Protein AF-A0A9I9E7K7-F1 (afdb_monomer_lite)

Organism: Cucumis melo (NCBI:txid3656)

Foldseek 3Di:
DPVLQVQLVVQQVCCCPVVVDHDDSVVSSVVVVVVCCVVVNDPVVVVVCVVVVVVVCVVVVVCVVPDDPDDD

Structure (mmCIF, N/CA/C/O backbone):
data_AF-A0A9I9E7K7-F1
#
_entry.id   AF-A0A9I9E7K7-F1
#
loop_
_atom_site.group_PDB
_atom_site.id
_atom_site.type_symbol
_atom_site.label_atom_id
_atom_site.label_alt_id
_atom_site.label_comp_id
_atom_site.label_asym_id
_atom_site.label_entity_id
_atom_site.label_seq_id
_atom_site.pdbx_PDB_ins_code
_atom_site.Cartn_x
_atom_site.Cartn_y
_atom_site.Cartn_z
_atom_site.occupancy
_atom_site.B_iso_or_equiv
_atom_site.auth_seq_id
_atom_site.auth_comp_id
_atom_site.auth_asym_id
_atom_site.auth_atom_id
_atom_site.pdbx_PDB_model_num
ATOM 1 N N . MET A 1 1 ? 9.437 -1.720 12.208 1.00 47.66 1 MET A N 1
ATOM 2 C CA . MET A 1 1 ? 8.157 -1.995 11.513 1.00 47.66 1 MET A CA 1
ATOM 3 C C . MET A 1 1 ? 7.009 -1.657 12.463 1.00 47.66 1 MET A C 1
ATOM 5 O O . MET A 1 1 ? 6.852 -2.363 13.447 1.00 47.66 1 MET A O 1
ATOM 9 N N . SER A 1 2 ? 6.294 -0.538 12.274 1.00 56.88 2 SER A N 1
ATOM 10 C CA . SER A 1 2 ? 5.236 -0.094 13.221 1.00 56.88 2 SER A CA 1
ATOM 11 C C . SER A 1 2 ? 4.166 0.815 12.588 1.00 56.88 2 SER A C 1
ATOM 13 O O . SER A 1 2 ? 3.003 0.771 12.979 1.00 56.88 2 SER A O 1
ATOM 15 N N . THR A 1 3 ? 4.520 1.561 11.537 1.00 63.03 3 THR A N 1
ATOM 16 C CA . THR A 1 3 ? 3.632 2.463 10.771 1.00 63.03 3 THR A CA 1
ATOM 17 C C . THR A 1 3 ? 2.435 1.766 10.124 1.00 63.03 3 THR A C 1
ATOM 19 O O . THR A 1 3 ? 1.396 2.359 9.863 1.00 63.03 3 THR A O 1
ATOM 22 N N . ASP A 1 4 ? 2.570 0.472 9.884 1.00 68.31 4 ASP A N 1
ATOM 23 C CA . ASP A 1 4 ? 1.616 -0.321 9.125 1.00 68.31 4 ASP A CA 1
ATOM 24 C C . ASP A 1 4 ? 0.333 -0.643 9.916 1.00 68.31 4 ASP A C 1
ATOM 26 O O . ASP A 1 4 ? -0.796 -0.662 9.406 1.00 68.31 4 ASP A O 1
ATOM 30 N N . ARG A 1 5 ? 0.516 -0.833 11.227 1.00 77.44 5 ARG A N 1
ATOM 31 C CA . ARG A 1 5 ? -0.556 -1.115 12.181 1.00 77.44 5 ARG A CA 1
ATOM 32 C C . ARG A 1 5 ? -1.280 0.157 12.613 1.00 77.44 5 ARG A C 1
ATOM 34 O O . ARG A 1 5 ? -2.473 0.085 12.906 1.00 77.44 5 ARG A O 1
ATOM 41 N N . SER A 1 6 ? -0.585 1.297 12.664 1.00 87.19 6 SER A N 1
ATOM 42 C CA . SER A 1 6 ? -1.186 2.575 13.067 1.00 87.19 6 SER A CA 1
ATOM 43 C C . SER A 1 6 ? -2.192 3.072 12.031 1.00 87.19 6 SER A C 1
ATOM 45 O O . SER A 1 6 ? -3.323 3.367 12.402 1.00 87.19 6 SER A O 1
ATOM 47 N N . ILE A 1 7 ? -1.855 3.033 10.738 1.00 90.31 7 ILE A N 1
ATOM 48 C CA . ILE A 1 7 ? -2.751 3.498 9.663 1.00 90.31 7 ILE A CA 1
ATOM 49 C C . ILE A 1 7 ? -4.043 2.672 9.619 1.00 90.31 7 ILE A C 1
ATOM 51 O O . ILE A 1 7 ? -5.141 3.215 9.530 1.00 90.31 7 ILE A O 1
ATOM 55 N N . SER A 1 8 ? -3.934 1.346 9.733 1.00 93.25 8 SER A N 1
ATOM 56 C CA . SER A 1 8 ? -5.114 0.472 9.726 1.00 93.25 8 SER A CA 1
ATOM 57 C C . SER A 1 8 ? -6.031 0.739 10.926 1.00 93.25 8 SER A C 1
ATOM 59 O O . SER A 1 8 ? -7.249 0.697 10.783 1.00 93.25 8 SER A O 1
ATOM 61 N N . LYS A 1 9 ? -5.469 1.050 12.103 1.00 93.50 9 LYS A N 1
ATOM 62 C CA . LYS A 1 9 ? -6.256 1.458 13.278 1.00 93.50 9 LYS A CA 1
ATOM 63 C C . LYS A 1 9 ? -6.926 2.811 13.073 1.00 93.50 9 LYS A C 1
ATOM 65 O O . LYS A 1 9 ? -8.117 2.916 13.325 1.00 93.50 9 LYS A O 1
ATOM 70 N N . GLU A 1 10 ? -6.210 3.794 12.535 1.00 94.25 10 GLU A N 1
ATOM 71 C CA . GLU A 1 10 ? -6.792 5.103 12.220 1.00 94.25 10 GLU A CA 1
ATOM 72 C C . GLU A 1 10 ? -7.971 4.995 11.248 1.00 94.25 10 GLU A C 1
ATOM 74 O O . GLU A 1 10 ? -8.954 5.717 11.395 1.00 94.25 10 GLU A O 1
ATOM 79 N N . ILE A 1 11 ? -7.905 4.083 10.272 1.00 94.62 11 ILE A N 1
ATOM 80 C CA . ILE A 1 11 ? -9.021 3.817 9.356 1.00 94.62 11 ILE A CA 1
ATOM 81 C C . ILE A 1 11 ? -10.229 3.250 10.118 1.00 94.62 11 ILE A C 1
ATOM 83 O O . ILE A 1 11 ? -11.351 3.696 9.878 1.00 94.62 11 ILE A O 1
ATOM 87 N N . VAL A 1 12 ? -10.020 2.306 11.046 1.00 95.81 12 VAL A N 1
ATOM 88 C CA . VAL A 1 12 ? -11.095 1.774 11.908 1.00 95.81 12 VAL A CA 1
ATOM 89 C C . VAL A 1 12 ? -11.706 2.884 12.762 1.00 95.81 12 VAL A C 1
ATOM 91 O O . VAL A 1 12 ? -12.928 3.030 12.787 1.00 95.81 12 VAL A O 1
ATOM 94 N N . ASP A 1 13 ? -10.867 3.680 13.421 1.00 95.44 13 ASP A N 1
ATOM 95 C CA . ASP A 1 13 ? -11.314 4.734 14.327 1.00 95.44 13 ASP A CA 1
ATOM 96 C C . ASP A 1 13 ? -12.095 5.807 13.566 1.00 95.44 13 ASP A C 1
ATOM 98 O O . ASP A 1 13 ? -13.225 6.110 13.941 1.00 95.44 13 ASP A O 1
ATOM 102 N N . LYS A 1 14 ? -11.574 6.294 12.432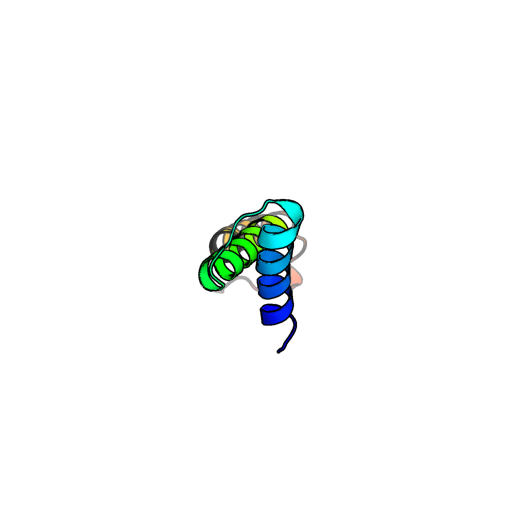 1.00 95.38 14 LYS A N 1
ATOM 103 C CA . LYS A 1 14 ? -12.270 7.277 11.586 1.00 95.38 14 LYS A CA 1
ATOM 104 C C . LYS A 1 14 ? -13.571 6.735 11.005 1.00 95.38 14 LYS A C 1
ATOM 106 O O . LYS A 1 14 ? -14.551 7.474 10.936 1.00 95.38 14 LYS A O 1
ATOM 111 N N . ALA A 1 15 ? -13.618 5.466 10.597 1.00 95.38 15 ALA A N 1
ATOM 112 C CA . ALA A 1 15 ? -14.861 4.856 10.125 1.00 95.38 15 ALA A CA 1
ATOM 113 C C . ALA A 1 15 ? -15.921 4.831 11.234 1.00 95.38 15 ALA A C 1
ATOM 115 O O . ALA A 1 15 ? -17.087 5.138 10.981 1.00 95.38 15 ALA A O 1
ATOM 116 N N . ARG A 1 16 ? -15.502 4.548 12.471 1.00 95.44 16 ARG A N 1
ATOM 117 C CA . ARG A 1 16 ? -16.392 4.519 13.629 1.00 95.44 16 ARG A CA 1
ATOM 118 C C . ARG A 1 16 ? -16.835 5.913 14.067 1.00 95.44 16 ARG A C 1
ATOM 120 O O . ARG A 1 16 ? -18.016 6.092 14.344 1.00 95.44 16 ARG A O 1
ATOM 127 N N . THR A 1 17 ? -15.927 6.885 14.134 1.00 96.69 17 THR A N 1
ATOM 128 C CA . THR A 1 17 ? -16.228 8.229 14.652 1.00 96.69 17 THR A CA 1
ATOM 129 C C . THR A 1 17 ? -16.897 9.125 13.620 1.00 96.69 17 THR A C 1
ATOM 131 O O . THR A 1 17 ? -17.813 9.860 13.969 1.00 96.69 17 THR A O 1
ATOM 134 N N . ASN A 1 18 ? -16.465 9.072 12.358 1.00 95.31 18 ASN A N 1
ATOM 135 C CA . ASN A 1 18 ? -16.911 10.029 11.342 1.00 95.31 18 ASN A CA 1
ATOM 136 C C . ASN A 1 18 ? -18.074 9.490 10.509 1.00 95.31 18 ASN A C 1
ATOM 138 O O . ASN A 1 18 ? -18.899 10.267 10.043 1.00 95.31 18 ASN A O 1
ATOM 142 N N . LEU A 1 19 ? -18.120 8.171 10.293 1.00 92.00 19 LEU A N 1
ATOM 143 C CA . LEU A 1 19 ? -19.111 7.534 9.421 1.00 92.00 19 LEU A CA 1
ATOM 144 C C . LEU A 1 19 ? -20.091 6.632 10.187 1.00 92.00 19 LEU A C 1
ATOM 146 O O . LEU A 1 19 ? -21.053 6.148 9.600 1.00 92.00 19 LEU A O 1
ATOM 150 N N . GLY A 1 20 ? -19.853 6.378 11.479 1.00 93.62 20 GLY A N 1
ATOM 151 C CA . GLY A 1 20 ? -20.689 5.500 12.304 1.00 93.62 20 GLY A CA 1
ATOM 152 C C . GLY A 1 20 ? -20.601 4.011 11.944 1.00 93.62 20 GLY A C 1
ATOM 153 O O . GLY A 1 20 ? -21.367 3.207 12.474 1.00 93.62 20 GLY A O 1
ATOM 154 N N . PHE A 1 21 ? -19.676 3.613 11.065 1.00 93.19 21 PHE A N 1
ATOM 155 C CA . PHE A 1 21 ? -19.516 2.222 10.647 1.00 93.19 21 PHE A CA 1
ATOM 156 C C . PHE A 1 21 ? -18.492 1.500 11.512 1.00 93.19 21 PHE A C 1
ATOM 158 O O . PHE A 1 21 ? -17.385 1.984 11.738 1.00 93.19 21 PHE A O 1
ATOM 165 N N . ASN A 1 22 ? -18.825 0.279 11.926 1.00 92.88 22 ASN A N 1
ATOM 166 C CA . ASN A 1 22 ? -17.853 -0.607 12.545 1.00 92.88 22 ASN A CA 1
ATOM 167 C C . ASN A 1 22 ? -17.223 -1.503 11.473 1.00 92.88 22 ASN A C 1
ATOM 169 O O . ASN A 1 22 ? -17.900 -2.338 10.869 1.00 92.88 22 ASN A O 1
ATOM 173 N N . ILE A 1 23 ? -15.927 -1.330 11.225 1.00 95.06 23 ILE A N 1
ATOM 174 C CA . ILE A 1 23 ? -15.180 -2.125 10.248 1.00 95.06 23 ILE A CA 1
ATOM 175 C C . ILE A 1 23 ? -14.150 -3.000 10.953 1.00 95.06 23 ILE A C 1
ATOM 177 O O . ILE A 1 23 ? -13.499 -2.587 11.910 1.00 95.06 23 ILE A O 1
ATOM 181 N N . SER A 1 24 ? -13.985 -4.231 10.468 1.00 95.19 24 SER A N 1
ATOM 182 C CA . SER A 1 24 ? -12.949 -5.109 11.001 1.00 95.19 24 SER A CA 1
ATOM 183 C C . SER A 1 24 ? -11.563 -4.596 10.616 1.00 95.19 24 SER A C 1
ATOM 185 O O . SER A 1 24 ? -11.363 -4.029 9.538 1.00 95.19 24 SER A O 1
ATOM 187 N N . TYR A 1 25 ? -10.577 -4.873 11.467 1.00 93.38 25 TYR A N 1
ATOM 188 C CA . TYR A 1 25 ? -9.182 -4.528 11.198 1.00 93.38 25 TYR A CA 1
ATOM 189 C C . TYR A 1 25 ? -8.692 -5.083 9.849 1.00 93.38 25 TYR A C 1
ATOM 191 O O . TYR A 1 25 ? -7.999 -4.394 9.113 1.00 93.38 25 TYR A O 1
ATOM 199 N N . GLN A 1 26 ? -9.104 -6.302 9.476 1.00 94.81 26 GLN A N 1
ATOM 200 C CA . GLN A 1 26 ? -8.749 -6.896 8.181 1.00 94.81 26 GLN A CA 1
ATOM 201 C C . GLN A 1 26 ? -9.294 -6.099 6.987 1.00 94.81 26 GLN A C 1
ATOM 203 O O . GLN A 1 26 ? -8.619 -5.999 5.963 1.00 94.81 26 GLN A O 1
ATOM 208 N N . LYS A 1 27 ? -10.498 -5.522 7.099 1.00 95.31 27 LYS A N 1
ATOM 209 C CA . LYS A 1 27 ? -11.043 -4.646 6.053 1.00 95.31 27 LYS A CA 1
ATOM 210 C C . LYS A 1 27 ? -10.258 -3.341 5.979 1.00 95.31 27 LYS A C 1
ATOM 212 O O . LYS A 1 27 ? -9.858 -2.958 4.889 1.00 95.31 27 LYS A O 1
ATOM 217 N N . ALA A 1 28 ? -9.967 -2.721 7.122 1.00 95.12 28 ALA A N 1
ATOM 218 C CA . ALA A 1 28 ? -9.149 -1.510 7.180 1.00 95.12 28 ALA A CA 1
ATOM 219 C C . ALA A 1 28 ? -7.743 -1.722 6.590 1.00 95.12 28 ALA A C 1
ATOM 221 O O . ALA A 1 28 ? -7.265 -0.902 5.809 1.00 95.12 28 ALA A O 1
ATOM 222 N N . TRP A 1 29 ? -7.126 -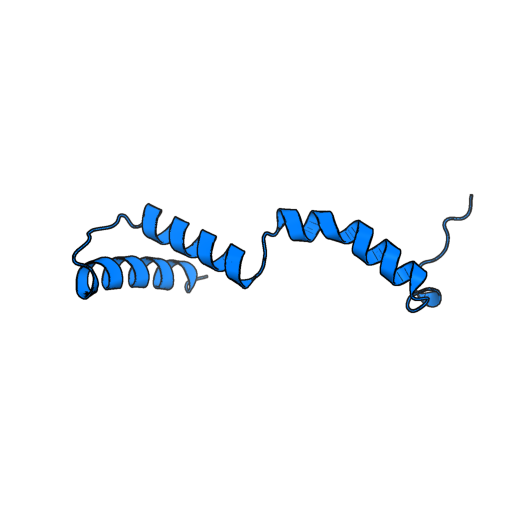2.868 6.888 1.00 94.75 29 TRP A N 1
ATOM 223 C CA . TRP A 1 29 ? -5.863 -3.298 6.294 1.00 94.75 29 TRP A CA 1
ATOM 224 C C . TRP A 1 29 ? -5.946 -3.386 4.765 1.00 94.75 29 TRP A C 1
ATOM 226 O O . TRP A 1 29 ? -5.109 -2.819 4.067 1.00 94.75 29 TRP A O 1
ATOM 236 N N . ARG A 1 30 ? -6.976 -4.050 4.223 1.00 94.69 30 ARG A N 1
ATOM 237 C CA . ARG A 1 30 ? -7.168 -4.153 2.766 1.00 94.69 30 ARG A CA 1
ATOM 238 C C . ARG A 1 30 ? -7.405 -2.793 2.112 1.00 94.69 30 ARG A C 1
ATOM 240 O O . ARG A 1 30 ? -6.876 -2.555 1.033 1.00 94.69 30 ARG A O 1
ATOM 247 N N . THR A 1 31 ? -8.155 -1.903 2.761 1.00 93.50 31 THR A N 1
ATOM 248 C CA . THR A 1 31 ? -8.344 -0.526 2.284 1.00 93.50 31 THR A CA 1
ATOM 249 C C . THR A 1 31 ? -7.011 0.212 2.202 1.00 93.50 31 THR A C 1
ATOM 251 O O . THR A 1 31 ? -6.725 0.828 1.180 1.00 93.50 31 THR A O 1
ATOM 254 N N . LYS A 1 32 ? -6.161 0.098 3.231 1.00 92.69 32 LYS A N 1
ATOM 255 C CA . LYS A 1 32 ? -4.807 0.669 3.218 1.00 92.69 32 LYS A CA 1
ATOM 256 C C . LYS A 1 32 ? -3.973 0.121 2.058 1.00 92.69 32 LYS A C 1
ATOM 258 O O . LYS A 1 32 ? -3.425 0.911 1.300 1.00 92.69 32 LYS A O 1
ATOM 263 N N . GLU A 1 33 ? -3.900 -1.201 1.898 1.00 91.56 33 GLU A N 1
ATOM 264 C CA . GLU A 1 33 ? -3.158 -1.836 0.793 1.00 91.56 33 GLU A CA 1
ATOM 265 C C . GLU A 1 33 ? -3.643 -1.344 -0.575 1.00 91.56 33 GLU A C 1
ATOM 267 O O . GLU A 1 33 ? -2.846 -1.046 -1.461 1.00 91.56 33 GLU A O 1
ATOM 272 N N . HIS A 1 34 ? -4.957 -1.198 -0.738 1.00 91.69 34 HIS A N 1
ATOM 273 C CA . HIS A 1 34 ? -5.533 -0.672 -1.968 1.00 91.69 34 HIS A CA 1
ATOM 274 C C . HIS A 1 34 ? -5.142 0.793 -2.217 1.00 91.69 34 HIS A C 1
ATOM 276 O O . HIS A 1 34 ? -4.756 1.139 -3.330 1.00 91.69 34 HIS A O 1
ATOM 282 N N . MET A 1 35 ? -5.166 1.646 -1.187 1.00 91.00 35 MET A N 1
ATOM 283 C CA . MET A 1 35 ? -4.721 3.040 -1.310 1.00 91.00 35 MET A CA 1
ATOM 284 C C . MET A 1 35 ? -3.227 3.149 -1.634 1.00 91.00 35 MET A C 1
ATOM 286 O O . MET A 1 35 ? -2.848 3.981 -2.453 1.00 91.00 35 MET A O 1
ATOM 290 N N . VAL A 1 36 ? -2.386 2.295 -1.042 1.00 88.00 36 VAL A N 1
ATOM 291 C CA . VAL A 1 36 ? -0.948 2.233 -1.353 1.00 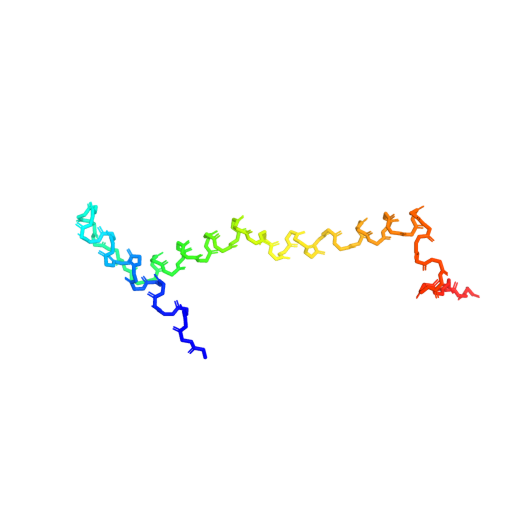88.00 36 VAL A CA 1
ATOM 292 C C . VAL A 1 36 ? -0.731 1.903 -2.829 1.00 88.00 36 VAL A C 1
ATOM 294 O O . VAL A 1 36 ? 0.056 2.582 -3.484 1.00 88.00 36 VAL A O 1
ATOM 297 N N . LYS A 1 37 ? -1.475 0.933 -3.376 1.00 89.81 37 LYS A N 1
ATOM 298 C CA . LYS A 1 37 ? -1.426 0.602 -4.809 1.00 89.81 37 LYS A CA 1
ATOM 299 C C . LYS A 1 37 ? -1.858 1.762 -5.706 1.00 89.81 37 LYS A C 1
ATOM 301 O O . LYS A 1 37 ? -1.257 1.970 -6.749 1.00 89.81 37 LYS A O 1
ATOM 306 N N . ILE A 1 38 ? -2.871 2.535 -5.310 1.00 89.38 38 ILE A N 1
ATOM 307 C CA . ILE A 1 38 ? -3.301 3.716 -6.079 1.00 89.38 38 ILE A CA 1
ATOM 308 C C . ILE A 1 38 ? -2.219 4.805 -6.065 1.00 89.38 38 ILE A C 1
ATOM 310 O O . ILE A 1 38 ? -1.957 5.419 -7.094 1.00 89.38 38 ILE A O 1
ATOM 314 N N . LEU A 1 39 ? -1.590 5.050 -4.911 1.00 88.94 39 LEU A N 1
ATOM 315 C CA . LEU A 1 39 ? -0.598 6.120 -4.750 1.00 88.94 39 LEU A CA 1
ATOM 316 C C . LEU A 1 39 ? 0.750 5.800 -5.401 1.00 88.94 39 LEU A C 1
ATOM 318 O O . LEU A 1 39 ? 1.385 6.689 -5.961 1.00 88.94 39 LEU A O 1
ATOM 322 N N . HIS A 1 40 ? 1.200 4.551 -5.298 1.00 87.75 40 HIS A N 1
ATOM 323 C CA . HIS A 1 40 ? 2.540 4.142 -5.726 1.00 87.75 40 HIS A CA 1
ATOM 324 C C . HIS A 1 40 ? 2.546 3.303 -7.007 1.00 87.75 40 HIS A C 1
ATOM 326 O O . HIS A 1 40 ? 3.617 2.949 -7.493 1.00 87.75 40 HIS A O 1
ATOM 332 N N . GLY A 1 41 ? 1.370 3.012 -7.564 1.00 86.62 41 GLY A N 1
ATOM 333 C CA . GLY A 1 41 ? 1.210 2.050 -8.645 1.00 86.62 41 GLY A CA 1
ATOM 334 C C . GLY A 1 41 ? 1.198 0.610 -8.134 1.00 86.62 41 GLY A C 1
ATOM 335 O O . GLY A 1 41 ? 1.643 0.297 -7.024 1.00 86.62 41 GLY A O 1
ATOM 336 N N . ASP A 1 42 ? 0.663 -0.293 -8.953 1.00 88.31 42 ASP A N 1
ATOM 337 C CA . ASP A 1 42 ? 0.725 -1.716 -8.654 1.00 88.31 42 ASP A CA 1
ATOM 338 C C . ASP A 1 42 ? 2.131 -2.247 -8.964 1.00 88.31 42 ASP A C 1
ATOM 340 O O . ASP A 1 42 ? 2.707 -1.983 -10.021 1.00 88.31 42 ASP A O 1
ATOM 344 N N . THR A 1 43 ? 2.704 -2.997 -8.024 1.00 85.19 43 THR A N 1
ATOM 345 C CA . THR A 1 43 ? 4.041 -3.580 -8.159 1.00 85.19 43 THR A CA 1
ATOM 346 C C . THR A 1 43 ? 4.131 -4.528 -9.353 1.00 85.19 43 THR A C 1
ATOM 348 O O . THR A 1 43 ? 5.128 -4.501 -10.069 1.00 85.19 43 THR A O 1
ATOM 351 N N . ILE A 1 44 ? 3.100 -5.336 -9.607 1.00 87.00 44 ILE A N 1
ATOM 352 C CA . ILE A 1 44 ? 3.069 -6.290 -10.722 1.00 87.00 44 ILE A CA 1
ATOM 353 C C . ILE A 1 44 ? 3.029 -5.531 -12.046 1.00 87.00 44 ILE A C 1
ATOM 355 O O . ILE A 1 44 ? 3.828 -5.818 -12.936 1.00 87.00 44 ILE A O 1
ATOM 359 N N . GLU A 1 45 ? 2.151 -4.532 -12.162 1.00 87.56 45 GLU A N 1
ATOM 360 C CA . GLU A 1 45 ? 2.083 -3.691 -13.363 1.00 87.56 45 GLU A CA 1
ATOM 361 C C . GLU A 1 45 ? 3.397 -2.935 -13.586 1.00 87.56 45 GLU A C 1
ATOM 363 O O . GLU A 1 45 ? 3.929 -2.925 -14.695 1.00 87.56 45 GLU A O 1
ATOM 368 N N . SER A 1 46 ? 3.977 -2.384 -12.519 1.00 87.19 46 SER A N 1
ATOM 369 C CA . SER A 1 46 ? 5.267 -1.692 -12.572 1.00 87.19 46 SER A CA 1
ATOM 370 C C . SER A 1 46 ? 6.384 -2.624 -13.046 1.00 87.19 46 SER A C 1
ATOM 372 O O . SER A 1 46 ? 7.161 -2.250 -13.922 1.00 87.19 46 SER A O 1
ATOM 374 N N . HIS A 1 47 ? 6.438 -3.861 -12.539 1.00 88.62 47 HIS A N 1
ATOM 375 C CA . HIS A 1 47 ? 7.406 -4.865 -12.985 1.00 88.62 47 HIS A CA 1
ATOM 376 C C . HIS A 1 47 ? 7.199 -5.282 -14.445 1.00 88.62 47 HIS A C 1
ATOM 378 O O . HIS A 1 47 ? 8.180 -5.465 -15.167 1.00 88.62 47 HIS A O 1
ATOM 384 N N . ALA A 1 48 ? 5.953 -5.386 -14.908 1.00 90.25 48 ALA A N 1
ATOM 385 C CA . ALA A 1 48 ? 5.647 -5.710 -16.301 1.00 90.25 48 ALA A CA 1
ATOM 386 C C . ALA A 1 48 ? 6.101 -4.614 -17.285 1.00 90.25 48 ALA A C 1
ATOM 388 O O . ALA A 1 48 ? 6.349 -4.898 -18.458 1.00 90.25 48 ALA A O 1
ATOM 389 N N . LEU A 1 49 ? 6.237 -3.368 -16.820 1.00 87.94 49 LEU A N 1
ATOM 390 C CA . LEU A 1 49 ? 6.709 -2.242 -17.629 1.00 87.94 49 LEU A CA 1
ATOM 391 C C . LEU A 1 49 ? 8.238 -2.134 -17.703 1.00 87.94 49 LEU A C 1
ATOM 393 O O . LEU A 1 49 ? 8.740 -1.441 -18.589 1.00 87.94 49 LEU A O 1
ATOM 397 N N . ILE A 1 50 ? 8.977 -2.835 -16.834 1.00 88.19 50 ILE A N 1
ATOM 398 C CA . ILE A 1 50 ? 10.447 -2.778 -16.787 1.00 88.19 50 ILE A CA 1
ATOM 399 C C . ILE A 1 50 ? 11.089 -3.094 -18.153 1.00 88.19 50 ILE A C 1
ATOM 401 O O . ILE A 1 50 ? 11.924 -2.300 -18.585 1.00 88.19 50 ILE A O 1
ATOM 405 N N . PRO A 1 51 ? 10.708 -4.163 -18.887 1.00 88.75 51 PRO A N 1
ATOM 406 C CA . PRO A 1 51 ? 11.300 -4.443 -20.198 1.00 88.75 51 PRO A CA 1
ATOM 407 C C . PRO A 1 51 ? 11.091 -3.303 -21.206 1.00 88.75 51 PRO A C 1
ATOM 409 O O . PRO A 1 51 ? 12.048 -2.832 -21.808 1.00 88.75 51 PRO A O 1
ATOM 412 N N . ARG A 1 52 ? 9.864 -2.769 -21.301 1.00 87.06 52 ARG A N 1
ATOM 413 C CA . ARG A 1 52 ? 9.533 -1.659 -22.218 1.00 87.06 52 ARG A CA 1
ATOM 414 C C . ARG A 1 52 ? 10.268 -0.368 -21.870 1.00 87.06 52 ARG A C 1
ATOM 416 O O . ARG A 1 52 ? 10.569 0.439 -22.747 1.00 87.06 52 ARG A O 1
ATOM 423 N N . PHE A 1 53 ? 10.515 -0.141 -20.582 1.00 84.69 53 PHE A N 1
ATOM 424 C CA . PHE A 1 53 ? 11.320 0.983 -20.125 1.00 84.69 53 PHE A CA 1
ATOM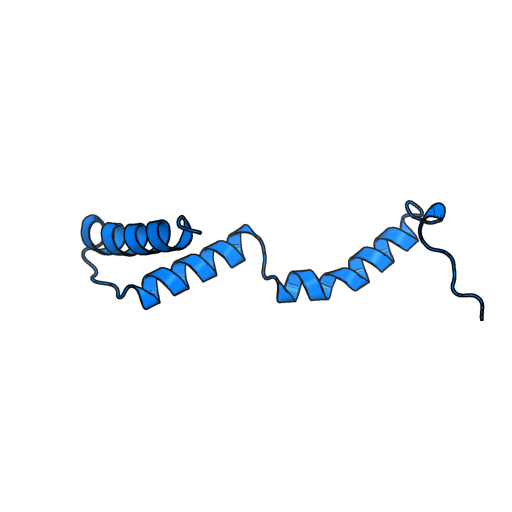 425 C C . PHE A 1 53 ? 12.769 0.850 -20.608 1.00 84.69 53 PHE A C 1
ATOM 427 O O . PHE A 1 53 ? 13.328 1.827 -21.103 1.00 84.69 53 PHE A O 1
ATOM 434 N N . PHE A 1 54 ? 13.346 -0.355 -20.549 1.00 82.81 54 PHE A N 1
ATOM 435 C CA . PHE A 1 54 ? 14.675 -0.615 -21.106 1.00 82.81 54 PHE A CA 1
ATOM 436 C C . PHE A 1 54 ? 14.725 -0.450 -22.626 1.00 82.81 54 PHE A C 1
ATOM 438 O O . PHE A 1 54 ? 15.662 0.184 -23.107 1.00 82.81 54 PHE A O 1
ATOM 445 N N . ASP A 1 55 ? 13.714 -0.914 -23.365 1.00 84.94 55 ASP A N 1
ATOM 446 C CA . ASP A 1 55 ? 13.640 -0.719 -24.822 1.00 84.94 55 ASP A CA 1
ATOM 447 C C . ASP A 1 55 ? 13.726 0.775 -25.180 1.00 84.94 55 ASP A C 1
ATOM 449 O O . ASP A 1 55 ? 14.582 1.197 -25.960 1.00 84.94 55 ASP A O 1
ATOM 453 N N . LYS A 1 56 ? 12.923 1.613 -24.509 1.00 84.06 56 LYS A N 1
ATOM 454 C CA . LYS A 1 56 ? 12.951 3.072 -24.703 1.00 84.06 56 LYS A CA 1
ATOM 455 C C . LYS A 1 56 ? 14.263 3.718 -24.270 1.00 84.06 56 LYS A C 1
ATOM 457 O O . LYS A 1 56 ? 14.695 4.705 -24.865 1.00 84.06 56 LYS A O 1
ATOM 462 N N . LEU A 1 57 ? 14.897 3.204 -23.218 1.00 82.44 57 LEU A N 1
ATOM 463 C CA . LEU A 1 57 ? 16.188 3.716 -22.769 1.00 82.44 57 LEU A CA 1
ATOM 464 C C . LEU A 1 57 ? 17.293 3.436 -23.791 1.00 82.44 57 LEU A C 1
ATOM 466 O O . LEU A 1 57 ? 18.108 4.327 -24.046 1.00 82.44 57 LEU A O 1
ATOM 470 N N . VAL A 1 58 ? 17.294 2.243 -24.391 1.00 78.81 58 VAL A N 1
ATOM 471 C CA . VAL A 1 58 ? 18.202 1.875 -25.486 1.00 78.81 58 VAL A CA 1
ATOM 472 C C . VAL A 1 58 ? 17.952 2.766 -26.707 1.00 78.81 58 VAL A C 1
ATOM 474 O O . VAL A 1 58 ? 18.907 3.337 -27.233 1.00 78.81 58 VAL A O 1
ATOM 477 N N . GLU A 1 59 ? 16.689 2.976 -27.097 1.00 80.25 59 GLU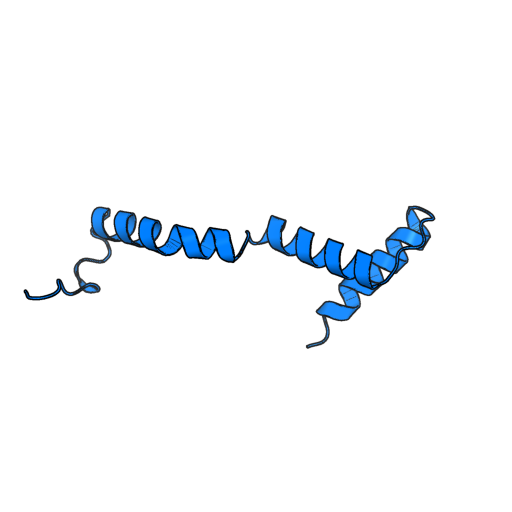 A N 1
ATOM 478 C CA . GLU A 1 59 ? 16.311 3.893 -28.190 1.00 80.25 59 GLU A CA 1
ATOM 479 C C . GLU A 1 59 ? 16.754 5.341 -27.931 1.00 80.25 59 GLU A C 1
ATOM 481 O O . GLU A 1 59 ? 17.218 6.023 -28.844 1.00 80.25 59 GLU A O 1
ATOM 486 N N . SER A 1 60 ? 16.673 5.810 -26.680 1.00 79.38 60 SER A N 1
ATOM 487 C CA . SER A 1 60 ? 17.093 7.168 -26.299 1.00 79.38 60 SER A CA 1
ATOM 488 C C . SER A 1 60 ? 18.613 7.378 -26.323 1.00 79.38 60 SER A C 1
ATOM 490 O O . SER A 1 60 ? 19.082 8.487 -26.073 1.00 79.38 60 SER A O 1
ATOM 492 N N . ASN A 1 61 ? 19.391 6.324 -26.600 1.00 67.50 61 ASN A N 1
ATOM 493 C CA . ASN A 1 61 ? 20.854 6.312 -26.685 1.00 67.50 61 ASN A CA 1
ATOM 494 C C . ASN A 1 61 ? 21.592 6.767 -25.401 1.00 67.50 61 ASN A C 1
ATOM 496 O O . ASN A 1 61 ? 22.819 6.847 -25.384 1.00 67.50 61 ASN A O 1
ATOM 500 N N . ASN A 1 62 ? 20.870 7.001 -24.298 1.00 63.03 62 ASN A N 1
ATOM 501 C CA . ASN A 1 62 ? 21.426 7.444 -23.014 1.00 63.03 62 ASN A CA 1
ATOM 502 C C . ASN A 1 62 ? 22.219 6.354 -22.276 1.00 63.03 62 ASN A C 1
ATOM 504 O O . ASN A 1 62 ? 22.930 6.658 -21.322 1.00 63.03 62 ASN A O 1
ATOM 508 N N . LEU A 1 63 ? 22.111 5.088 -22.696 1.00 63.38 63 LEU A N 1
ATOM 509 C CA . LEU A 1 63 ? 22.735 3.953 -22.007 1.00 63.38 63 LEU A CA 1
ATOM 510 C C . LEU A 1 63 ? 23.664 3.113 -22.893 1.00 63.38 63 LEU A C 1
ATOM 512 O O . LEU A 1 63 ? 24.062 2.020 -22.493 1.00 63.38 63 LEU A O 1
ATOM 516 N N . LYS A 1 64 ? 24.088 3.635 -24.054 1.00 63.00 64 LYS A N 1
ATOM 517 C CA . LYS A 1 64 ? 25.016 2.934 -24.965 1.00 63.00 64 LYS A CA 1
ATOM 518 C C . LYS A 1 64 ? 26.347 2.541 -24.296 1.00 63.00 64 LYS A C 1
ATOM 520 O O . LYS A 1 64 ? 26.986 1.591 -24.725 1.00 63.00 64 LYS A O 1
ATOM 525 N N . TYR A 1 65 ? 26.743 3.253 -23.237 1.00 62.66 65 TYR A N 1
ATOM 526 C CA . TYR A 1 65 ? 27.949 2.980 -22.441 1.00 62.66 65 TYR A CA 1
ATOM 527 C C . TYR A 1 65 ? 27.740 1.985 -21.287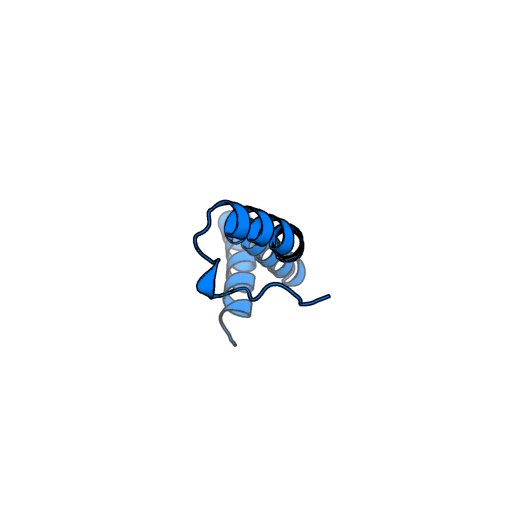 1.00 62.66 65 TYR A C 1
ATOM 529 O O . TYR A 1 65 ? 28.719 1.498 -20.730 1.00 62.66 65 TYR A O 1
ATOM 537 N N . TYR A 1 66 ? 26.491 1.693 -20.915 1.00 65.25 66 TYR A N 1
ATOM 538 C CA . TYR A 1 66 ? 26.154 0.849 -19.760 1.00 65.25 66 TYR A CA 1
ATOM 539 C C . TYR A 1 66 ? 25.612 -0.529 -20.153 1.00 65.25 66 TYR A C 1
ATOM 541 O O . TYR A 1 66 ? 25.661 -1.449 -19.341 1.00 65.25 66 TYR A O 1
ATOM 549 N N . PHE A 1 67 ? 25.131 -0.693 -21.388 1.00 66.94 67 PHE A N 1
ATOM 550 C CA . PHE A 1 67 ? 24.740 -1.990 -21.935 1.00 66.94 67 PHE A CA 1
ATOM 551 C C . PHE A 1 67 ? 25.763 -2.440 -22.971 1.00 66.94 67 PHE A C 1
ATOM 553 O O . PHE A 1 67 ? 25.815 -1.917 -24.083 1.00 66.94 67 PHE A O 1
ATOM 560 N N . THR A 1 68 ? 26.585 -3.422 -22.610 1.00 63.59 68 THR A N 1
ATOM 561 C CA . THR A 1 68 ? 27.421 -4.138 -23.573 1.00 63.59 68 THR A CA 1
ATOM 562 C C . THR A 1 68 ? 26.523 -5.007 -24.455 1.00 63.59 68 THR A C 1
ATOM 564 O O . THR A 1 68 ? 25.721 -5.780 -23.919 1.00 63.59 68 THR A O 1
ATOM 567 N N . PRO A 1 69 ? 26.621 -4.911 -25.794 1.00 63.50 69 PRO A N 1
ATOM 568 C CA . PRO A 1 69 ? 25.927 -5.847 -26.665 1.00 63.50 69 PRO A CA 1
ATOM 569 C C . PRO A 1 69 ? 26.400 -7.266 -26.335 1.00 63.50 69 PRO A C 1
ATOM 571 O O . PRO A 1 69 ? 27.591 -7.496 -26.114 1.00 63.50 69 PRO A O 1
ATOM 574 N N . LYS A 1 70 ? 25.462 -8.216 -26.267 1.00 62.00 70 LYS A N 1
ATOM 575 C CA . LYS A 1 70 ? 25.817 -9.635 -26.207 1.00 62.00 70 LYS A CA 1
ATOM 576 C C . LYS A 1 70 ? 26.604 -9.960 -27.475 1.00 62.00 70 LYS A C 1
ATOM 578 O O . LYS A 1 70 ? 26.069 -9.803 -28.567 1.00 62.00 70 LYS A O 1
ATOM 583 N N . CYS A 1 71 ? 27.857 -10.375 -27.319 1.00 58.78 71 CYS A N 1
ATOM 584 C CA . CYS A 1 71 ? 28.585 -11.029 -28.397 1.00 58.78 71 CYS A CA 1
ATOM 585 C C . CYS A 1 71 ? 27.864 -12.347 -28.711 1.00 58.78 71 CYS A C 1
ATOM 587 O O . CYS A 1 71 ? 27.609 -13.125 -27.787 1.00 58.78 71 CYS A O 1
ATOM 589 N N . GLU A 1 72 ? 27.498 -12.538 -29.978 1.00 57.00 72 GLU A N 1
ATOM 590 C CA . GLU A 1 72 ? 27.068 -13.830 -30.530 1.00 57.00 72 GLU A CA 1
ATOM 591 C C . GLU A 1 72 ? 28.253 -14.788 -30.676 1.00 57.00 72 GLU A C 1
ATOM 593 O O . GLU A 1 72 ? 29.370 -14.308 -30.991 1.00 57.00 72 GLU A O 1
#

Sequence (72 aa):
MSTDRSISKEIVDKARTNLGFNISYQKAWRTKEHMVKILHGDTIESHALIPRFFDKLVESNNLKYYFTPKCE

pLDDT: mean 83.85, std 12.63, range [47.66, 96.69]

Secondary structure (DSSP, 8-state):
--HHHHHHHHHHHHHHHHS-----HHHHHHHHHHHHHHHH--HHHHHHHHHHHHHHHHHTTTTTTT-PPPP-

Radius of gyration: 21.12 Å; chains: 1; bounding box: 49×24×45 Å